Protein AF-F8J477-F1 (afdb_monomer_lite)

Structure (mmCIF, N/CA/C/O backbone):
data_AF-F8J477-F1
#
_entry.id   AF-F8J477-F1
#
loop_
_atom_site.group_PDB
_atom_site.id
_atom_site.type_symbol
_atom_site.label_atom_id
_atom_site.label_alt_id
_atom_site.label_comp_id
_atom_site.label_asym_id
_atom_site.label_entity_id
_atom_site.label_seq_id
_atom_site.pdbx_PDB_ins_code
_atom_site.Cartn_x
_atom_site.Cartn_y
_atom_site.Cartn_z
_atom_site.occupancy
_atom_site.B_iso_or_equiv
_atom_site.auth_seq_id
_atom_site.auth_comp_id
_atom_site.auth_asym_id
_atom_site.auth_atom_id
_atom_site.pdbx_PDB_model_num
ATOM 1 N N . MET A 1 1 ? -4.494 -1.353 2.410 1.00 51.34 1 MET A N 1
ATOM 2 C CA . MET A 1 1 ? -3.765 -2.641 2.357 1.00 51.34 1 MET A CA 1
ATOM 3 C C . MET A 1 1 ? -4.572 -3.759 1.681 1.00 51.34 1 MET A C 1
ATOM 5 O O . MET A 1 1 ? -4.121 -4.256 0.661 1.00 51.34 1 MET A O 1
ATOM 9 N N . PHE A 1 2 ? -5.788 -4.102 2.138 1.00 38.25 2 PHE A N 1
ATOM 10 C CA . PHE A 1 2 ? -6.629 -5.139 1.492 1.00 38.25 2 PHE A CA 1
ATOM 11 C C . PHE A 1 2 ? -7.046 -4.817 0.041 1.00 38.25 2 PHE A C 1
ATOM 13 O O . PHE A 1 2 ? -7.005 -5.686 -0.822 1.00 38.25 2 PHE A O 1
ATOM 20 N N . ILE A 1 3 ? -7.390 -3.560 -0.254 1.00 56.44 3 ILE A N 1
ATOM 21 C CA . ILE A 1 3 ? -7.823 -3.117 -1.597 1.00 56.44 3 ILE A CA 1
ATOM 22 C C . ILE A 1 3 ? -6.742 -3.321 -2.661 1.00 56.44 3 ILE A C 1
ATOM 24 O O . ILE A 1 3 ? -7.031 -3.689 -3.792 1.00 56.44 3 ILE A O 1
ATOM 28 N N . TRP A 1 4 ? -5.488 -3.152 -2.282 1.00 49.41 4 TRP A N 1
ATOM 29 C CA . TRP A 1 4 ? -4.358 -3.289 -3.186 1.00 49.41 4 TRP A CA 1
ATOM 30 C C . TRP A 1 4 ? -3.932 -4.717 -3.437 1.00 49.41 4 TRP A C 1
ATOM 32 O O . TRP A 1 4 ? -3.551 -5.046 -4.551 1.00 49.41 4 TRP A O 1
ATOM 42 N N . PHE A 1 5 ? -4.039 -5.583 -2.431 1.00 58.81 5 PHE A N 1
ATOM 43 C CA . PHE A 1 5 ? -3.913 -7.013 -2.667 1.00 58.81 5 PHE A CA 1
ATOM 44 C C . PHE A 1 5 ? -4.941 -7.454 -3.719 1.00 58.81 5 PHE A C 1
ATOM 46 O O . PHE A 1 5 ? -4.603 -8.161 -4.664 1.00 58.81 5 PHE A O 1
ATOM 53 N N . PHE A 1 6 ? -6.169 -6.932 -3.632 1.00 59.00 6 PHE A N 1
ATOM 54 C CA . PHE A 1 6 ? -7.201 -7.142 -4.645 1.00 59.00 6 PHE A CA 1
ATOM 55 C C . PHE A 1 6 ? -6.888 -6.490 -5.995 1.00 59.00 6 PHE A C 1
ATOM 57 O O . PHE A 1 6 ? -7.149 -7.124 -7.011 1.00 59.00 6 PHE A O 1
ATOM 64 N N . MET A 1 7 ? -6.323 -5.282 -6.042 1.00 64.06 7 MET A N 1
ATOM 65 C CA . MET A 1 7 ? -6.010 -4.584 -7.297 1.00 64.06 7 MET A CA 1
ATOM 66 C C . MET A 1 7 ? -4.810 -5.203 -8.024 1.00 64.06 7 MET A C 1
ATOM 68 O O . MET A 1 7 ? -4.862 -5.405 -9.233 1.00 64.06 7 MET A O 1
ATOM 72 N N . PHE A 1 8 ? -3.785 -5.623 -7.283 1.00 69.44 8 PHE A N 1
ATOM 73 C CA . PHE A 1 8 ? -2.642 -6.380 -7.789 1.00 69.44 8 PHE A CA 1
ATOM 74 C C . PHE A 1 8 ? -3.070 -7.765 -8.297 1.00 69.44 8 PHE A C 1
ATOM 76 O O . PHE A 1 8 ? -2.702 -8.176 -9.399 1.00 69.44 8 PHE A O 1
ATOM 83 N N . ILE A 1 9 ? -3.941 -8.462 -7.555 1.00 67.75 9 ILE A N 1
ATOM 84 C CA . ILE A 1 9 ? -4.579 -9.698 -8.031 1.00 67.75 9 ILE A CA 1
ATOM 85 C C . ILE A 1 9 ? -5.433 -9.429 -9.264 1.00 67.75 9 ILE A C 1
ATOM 87 O O . ILE A 1 9 ? -5.402 -10.225 -10.196 1.00 67.75 9 ILE A O 1
ATOM 91 N N . TRP A 1 10 ? -6.188 -8.333 -9.299 1.00 65.69 10 TRP A N 1
ATOM 92 C CA . TRP A 1 10 ? -7.036 -7.975 -10.430 1.00 65.69 10 TRP A CA 1
ATOM 93 C C . TRP A 1 10 ? -6.198 -7.676 -11.672 1.00 65.69 10 TRP A C 1
ATOM 95 O O . TRP A 1 10 ? -6.518 -8.187 -12.736 1.00 65.69 10 TRP A O 1
ATOM 105 N N . PHE A 1 11 ? -5.070 -6.981 -11.535 1.00 71.12 11 PHE A N 1
ATOM 106 C CA . PHE A 1 11 ? -4.122 -6.724 -12.615 1.00 71.12 11 PHE A CA 1
ATOM 107 C C . PHE A 1 11 ? -3.518 -8.022 -13.174 1.00 71.12 11 PHE A C 1
ATOM 109 O O . PHE A 1 11 ? -3.615 -8.283 -14.375 1.00 71.12 11 PHE A O 1
ATOM 116 N N . PHE A 1 12 ? -3.005 -8.911 -12.312 1.00 72.06 12 PHE A N 1
ATOM 117 C CA . PHE A 1 12 ? -2.532 -10.234 -12.742 1.00 72.06 12 PHE A CA 1
ATOM 118 C C . PHE A 1 12 ? -3.652 -11.092 -13.335 1.00 72.06 12 PHE A C 1
ATOM 120 O O . PHE A 1 12 ? -3.408 -11.875 -14.251 1.00 72.06 12 PHE A O 1
ATOM 127 N N . LYS A 1 13 ? -4.886 -10.946 -12.848 1.00 70.94 13 LYS A N 1
ATOM 128 C CA . LYS A 1 13 ? -6.068 -11.656 -13.343 1.00 70.94 13 LYS A CA 1
ATOM 129 C C . LYS A 1 13 ? -6.531 -11.113 -14.691 1.00 70.94 13 LYS A C 1
ATOM 131 O O . LYS A 1 13 ? -6.914 -11.920 -15.521 1.00 70.94 13 LYS A O 1
ATOM 136 N N . VAL A 1 14 ? -6.434 -9.810 -14.949 1.00 71.69 14 VAL A N 1
ATOM 137 C CA . VAL A 1 14 ? -6.707 -9.180 -16.252 1.00 71.69 14 VAL A CA 1
ATOM 138 C C . VAL A 1 14 ? -5.643 -9.580 -17.273 1.00 71.69 14 VAL A C 1
ATOM 140 O O . VAL A 1 14 ? -5.984 -9.966 -18.388 1.00 71.69 14 VAL A O 1
ATOM 143 N N . LEU A 1 15 ? -4.371 -9.612 -16.871 1.00 69.88 15 LEU A N 1
ATOM 144 C CA . LEU A 1 15 ? -3.279 -10.119 -17.702 1.00 69.88 15 LEU A CA 1
ATOM 145 C C . LEU A 1 15 ? -3.475 -11.609 -18.035 1.00 69.88 15 LEU A C 1
ATOM 147 O O . LEU A 1 15 ? -3.374 -12.012 -19.194 1.00 69.88 15 LEU A O 1
ATOM 151 N N . LYS A 1 16 ? -3.859 -12.425 -17.041 1.00 63.16 16 LYS A N 1
ATOM 152 C CA . LYS A 1 16 ? -4.257 -13.824 -17.261 1.00 63.16 16 LYS A CA 1
ATOM 153 C C . LYS A 1 16 ? -5.509 -13.935 -18.120 1.00 63.16 16 LYS A C 1
ATOM 155 O O . LYS A 1 16 ? -5.569 -14.859 -18.910 1.00 63.16 16 LYS A O 1
ATOM 160 N N . LEU A 1 17 ? -6.486 -13.036 -17.991 1.00 65.19 17 LEU A N 1
ATOM 161 C CA . LEU A 1 17 ? -7.722 -13.023 -18.781 1.00 65.19 17 LEU A CA 1
ATOM 162 C C . LEU A 1 17 ? -7.463 -12.660 -20.240 1.00 65.19 17 LEU A C 1
ATOM 164 O O . LEU A 1 17 ? -8.125 -13.218 -21.102 1.00 65.19 17 LEU A O 1
ATOM 168 N N . LEU A 1 18 ? -6.484 -11.808 -20.541 1.00 62.50 18 LEU A N 1
ATOM 169 C CA . LEU A 1 18 ? -6.060 -11.543 -21.918 1.00 62.50 18 LEU A CA 1
ATOM 170 C C . LEU A 1 18 ? -5.376 -12.768 -22.544 1.00 62.50 18 LEU A C 1
ATOM 172 O O . LEU A 1 18 ? -5.699 -13.134 -23.671 1.00 62.50 18 LEU A O 1
ATOM 176 N N . VAL A 1 19 ? -4.522 -13.471 -21.789 1.00 62.81 19 VAL A N 1
ATOM 177 C CA . VAL A 1 19 ? -3.902 -14.743 -22.219 1.00 62.81 19 VAL A CA 1
ATOM 178 C C . VAL A 1 19 ? -4.933 -15.882 -22.314 1.00 62.81 19 VAL A C 1
ATOM 180 O O . VAL A 1 19 ? -4.901 -16.699 -23.230 1.00 62.81 19 VAL A O 1
ATOM 183 N N . PHE A 1 20 ? -5.892 -15.920 -21.393 1.00 57.94 20 PHE A N 1
ATOM 184 C CA . PHE A 1 20 ? -6.970 -16.906 -21.323 1.00 57.94 20 PHE A CA 1
ATOM 185 C C . PHE A 1 20 ? -8.053 -16.659 -22.378 1.00 57.94 20 PHE A C 1
ATOM 187 O O . PHE A 1 20 ? -8.625 -17.618 -22.883 1.00 57.94 20 PHE A O 1
ATOM 194 N N . SER A 1 21 ? -8.293 -15.402 -22.765 1.00 57.53 21 SER A N 1
ATOM 195 C CA . SER A 1 21 ? -9.226 -15.019 -23.831 1.00 57.53 21 SER A CA 1
ATOM 196 C C . SER A 1 21 ? -8.822 -15.678 -25.149 1.00 57.53 21 SER A C 1
ATOM 198 O O . SER A 1 21 ? -9.649 -16.335 -25.770 1.00 57.53 21 SER A O 1
ATOM 200 N N . VAL A 1 22 ? -7.529 -15.664 -25.502 1.00 60.72 22 VAL A N 1
ATOM 201 C CA . VAL A 1 22 ? -7.002 -16.364 -26.692 1.00 60.72 22 VAL A CA 1
ATOM 202 C C . VAL A 1 22 ? -7.204 -17.889 -26.606 1.00 60.72 22 VAL A C 1
ATOM 204 O O . VAL A 1 22 ? -7.540 -18.521 -27.605 1.00 60.72 22 VAL A O 1
ATOM 207 N N . GLY A 1 23 ? -7.081 -18.485 -25.415 1.00 56.78 23 GLY A N 1
ATOM 208 C CA . GLY A 1 23 ? -7.345 -19.915 -25.188 1.00 56.78 23 GLY A CA 1
ATOM 209 C C . GLY A 1 23 ? -8.833 -20.303 -25.192 1.00 56.78 23 GLY A C 1
ATOM 210 O O . GLY A 1 23 ? -9.177 -21.443 -25.508 1.00 56.78 23 GLY A O 1
ATOM 211 N N . PHE A 1 24 ? -9.728 -19.363 -24.883 1.00 57.66 24 PHE A N 1
ATOM 212 C CA . PHE A 1 24 ? -11.173 -19.590 -24.805 1.00 57.66 24 PHE A CA 1
ATOM 213 C C . PHE A 1 24 ? -11.811 -19.777 -26.190 1.00 57.66 24 PHE A C 1
ATOM 215 O O . PHE A 1 24 ? -12.714 -20.599 -26.342 1.00 57.66 24 PHE A O 1
ATOM 222 N N . TYR A 1 25 ? -11.299 -19.092 -27.220 1.00 58.16 25 TYR A N 1
ATOM 223 C CA . TYR A 1 25 ? -11.823 -19.203 -28.588 1.00 58.16 25 TYR A CA 1
ATOM 224 C C . TYR A 1 25 ? -11.564 -20.574 -29.246 1.00 58.16 25 TYR A C 1
ATOM 226 O O . TYR A 1 25 ? -12.299 -20.947 -30.156 1.00 58.16 25 TYR A O 1
ATOM 234 N N . LEU A 1 26 ? -10.586 -21.361 -28.773 1.00 58.47 26 LEU A N 1
ATOM 235 C CA . LEU A 1 26 ? -10.245 -22.684 -29.334 1.00 58.47 26 LEU A CA 1
ATOM 236 C C . LEU A 1 26 ? -10.879 -23.880 -28.589 1.00 58.47 26 LEU A C 1
ATOM 238 O O . LEU A 1 26 ? -10.940 -24.976 -29.138 1.00 58.47 26 LEU A O 1
ATOM 242 N N . LEU A 1 27 ? -11.385 -23.691 -27.363 1.00 59.19 27 LEU A N 1
ATOM 243 C CA . LEU A 1 27 ? -11.906 -24.755 -26.475 1.00 59.19 27 LEU A CA 1
ATOM 244 C C . LEU A 1 27 ? -13.228 -24.354 -25.780 1.00 59.19 27 LEU A C 1
ATOM 246 O O . LEU A 1 27 ? -13.526 -24.794 -24.666 1.00 59.19 27 LEU A O 1
ATOM 250 N N . GLY A 1 28 ? -14.038 -23.507 -26.424 1.00 65.75 28 GLY A N 1
ATOM 251 C CA . GLY A 1 28 ? -15.182 -22.822 -25.800 1.00 65.75 28 GLY A CA 1
ATOM 252 C C . GLY A 1 28 ? -16.245 -23.729 -25.157 1.00 65.75 28 GLY A C 1
ATOM 253 O O . GLY A 1 28 ? -16.863 -23.348 -24.165 1.00 65.75 28 GLY A O 1
ATOM 254 N N . GLY A 1 29 ? -16.429 -24.961 -25.647 1.00 70.00 29 GLY A N 1
ATOM 255 C CA . GLY A 1 29 ? -17.451 -25.882 -25.127 1.00 70.00 29 GLY A CA 1
ATOM 256 C C . GLY A 1 29 ? -17.111 -26.547 -23.785 1.00 70.00 29 GLY A C 1
ATOM 257 O O . GLY A 1 29 ? -18.014 -26.838 -23.000 1.00 70.00 29 GLY A O 1
ATOM 258 N N . PHE A 1 30 ? -15.827 -26.789 -23.501 1.00 77.25 30 PHE A N 1
ATOM 259 C CA . PHE A 1 30 ? -15.397 -27.428 -22.249 1.00 77.25 30 PHE A CA 1
ATOM 260 C C . PHE A 1 30 ? -15.485 -26.445 -21.081 1.00 77.25 30 PHE A C 1
ATOM 262 O O . PHE A 1 30 ? -16.104 -26.735 -20.057 1.00 77.25 30 PHE A O 1
ATOM 269 N N . TRP A 1 31 ? -14.945 -25.242 -21.275 1.00 78.12 31 TRP A N 1
ATOM 270 C CA . TRP A 1 31 ? -14.937 -24.206 -20.248 1.00 78.12 31 TRP A CA 1
ATOM 271 C C . TRP A 1 31 ? -16.345 -23.723 -19.896 1.00 78.12 31 TRP A C 1
ATOM 273 O O . TRP A 1 31 ? -16.640 -23.551 -18.716 1.00 78.12 31 TRP A O 1
ATOM 283 N N . PHE A 1 32 ? -17.247 -23.596 -20.876 1.00 79.25 32 PHE A N 1
ATOM 284 C CA . PHE A 1 32 ? -18.640 -23.218 -20.617 1.00 79.25 32 PHE A CA 1
ATOM 285 C C . PHE A 1 32 ? -19.353 -24.202 -19.673 1.00 79.25 32 PHE A C 1
ATOM 287 O O . PHE A 1 32 ? -20.023 -23.783 -18.729 1.00 79.25 32 PHE A O 1
ATOM 294 N N . LYS A 1 33 ? -19.151 -25.514 -19.866 1.00 81.62 33 LYS A N 1
ATOM 295 C CA . LYS A 1 33 ? -19.727 -26.551 -18.992 1.00 81.62 33 LYS A CA 1
ATOM 296 C C . LYS A 1 33 ? -19.167 -26.477 -17.573 1.00 81.62 33 LYS A C 1
ATOM 298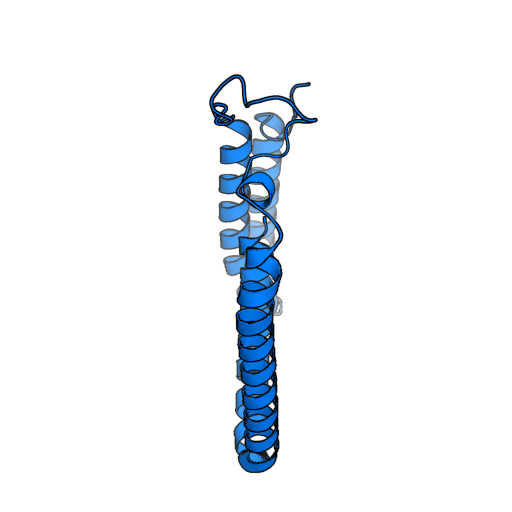 O O . LYS A 1 33 ? -19.927 -26.587 -16.616 1.00 81.62 33 LYS A O 1
ATOM 303 N N . VAL A 1 34 ? -17.861 -26.248 -17.435 1.00 86.12 34 VAL A N 1
ATOM 304 C CA . VAL A 1 34 ? -17.207 -26.110 -16.124 1.00 86.12 34 VAL A CA 1
ATOM 305 C C . VAL A 1 34 ? -17.749 -24.894 -15.367 1.00 86.12 34 VAL A C 1
ATOM 307 O O . VAL A 1 34 ? -18.122 -25.024 -14.202 1.00 86.12 34 VAL A O 1
ATOM 310 N N . PHE A 1 35 ? -17.872 -23.734 -16.021 1.00 85.06 35 PHE A N 1
ATOM 311 C CA . PHE A 1 35 ? -18.437 -22.537 -15.390 1.00 85.06 35 PHE A CA 1
ATOM 312 C C . PHE A 1 35 ? -19.895 -22.731 -14.958 1.00 85.06 35 PHE A C 1
ATOM 314 O O . PHE A 1 35 ? -20.262 -22.313 -13.860 1.00 85.06 35 PHE A O 1
ATOM 321 N N . PHE A 1 36 ? -20.710 -23.402 -15.776 1.00 88.50 36 PHE A N 1
ATOM 322 C CA . PHE A 1 36 ? -22.106 -23.676 -15.439 1.00 88.50 36 PHE A CA 1
ATOM 323 C C . PHE A 1 36 ? -22.237 -24.585 -14.206 1.00 88.50 36 PHE A C 1
ATOM 325 O O . PHE A 1 36 ? -22.992 -24.271 -13.287 1.00 88.50 36 PHE A O 1
ATOM 332 N N . VAL A 1 37 ? -21.452 -25.669 -14.136 1.00 92.69 37 VAL A N 1
ATOM 333 C CA . VAL A 1 37 ? -21.459 -26.599 -12.990 1.00 92.69 37 VAL A CA 1
ATOM 334 C C . VAL A 1 37 ? -21.027 -25.901 -11.697 1.00 92.69 37 VAL A C 1
ATOM 336 O O . VAL A 1 37 ? -21.684 -26.054 -10.667 1.00 92.69 37 VAL A O 1
ATOM 339 N N . LEU A 1 38 ? -19.965 -25.092 -11.747 1.00 91.94 38 LEU A N 1
ATOM 340 C CA . LEU A 1 38 ? -19.501 -24.329 -10.585 1.00 91.94 38 LEU A CA 1
ATOM 341 C C . LEU A 1 38 ? -20.542 -23.299 -10.124 1.00 91.94 38 LEU A C 1
ATOM 343 O O . LEU A 1 38 ? -20.772 -23.165 -8.924 1.00 91.94 38 LEU A O 1
ATOM 347 N N . GLY A 1 39 ? -21.211 -22.621 -11.062 1.00 92.75 39 GLY A N 1
ATOM 348 C CA . GLY A 1 39 ? -22.271 -21.660 -10.754 1.00 92.75 39 GLY A CA 1
ATOM 349 C C . GLY A 1 39 ? -23.450 -22.297 -10.016 1.00 92.75 39 GLY A C 1
ATOM 350 O O . GLY A 1 39 ? -23.891 -21.771 -8.994 1.00 92.75 39 GLY A O 1
ATOM 351 N N . VAL A 1 40 ? -23.911 -23.464 -10.479 1.00 94.94 40 VAL A N 1
ATOM 352 C CA . VAL A 1 40 ? -24.978 -24.225 -9.805 1.00 94.94 40 VAL A CA 1
ATOM 353 C C . VAL A 1 40 ? -24.547 -24.632 -8.394 1.00 94.94 40 VAL A C 1
ATOM 355 O O . VAL A 1 40 ? -25.315 -24.468 -7.446 1.00 94.94 40 VAL A O 1
ATOM 358 N N . PHE A 1 41 ? -23.307 -25.099 -8.228 1.00 94.81 41 PHE A N 1
ATOM 359 C CA . PHE A 1 41 ? -22.784 -25.495 -6.921 1.00 94.81 41 PHE A CA 1
ATOM 360 C C . PHE A 1 41 ? -22.729 -24.322 -5.929 1.00 94.81 41 PHE A C 1
ATOM 362 O O . PHE A 1 41 ? -23.171 -24.456 -4.787 1.00 94.81 41 PHE A O 1
ATOM 369 N N . SER A 1 42 ? -22.263 -23.146 -6.363 1.00 91.75 42 SER A N 1
ATOM 370 C CA . SER A 1 42 ? -22.258 -21.941 -5.523 1.00 91.75 42 SER A CA 1
ATOM 371 C C . SER A 1 42 ? -23.668 -21.499 -5.124 1.00 91.75 42 SER A C 1
ATOM 373 O O . SER A 1 42 ? -23.881 -21.100 -3.979 1.00 91.75 42 SER A O 1
ATOM 375 N N . PHE A 1 43 ? -24.642 -21.606 -6.032 1.00 94.75 43 PHE A N 1
ATOM 376 C CA . PHE A 1 43 ? -26.028 -21.231 -5.751 1.00 94.75 43 PHE A CA 1
ATOM 377 C C . PHE A 1 43 ? -26.688 -22.176 -4.739 1.00 94.75 43 PHE A C 1
ATOM 379 O O . PHE A 1 43 ? -27.374 -21.724 -3.821 1.00 94.75 43 PHE A O 1
ATOM 386 N N . LEU A 1 44 ? -26.422 -23.483 -4.855 1.00 95.06 44 LEU A N 1
ATOM 387 C CA . LEU A 1 44 ? -26.862 -24.483 -3.880 1.00 95.06 44 LEU A CA 1
ATOM 388 C C . LEU A 1 44 ? -26.272 -24.207 -2.496 1.00 95.06 44 LEU A C 1
ATOM 390 O O . LEU A 1 44 ? -27.011 -24.185 -1.513 1.00 95.06 44 LEU A O 1
ATOM 394 N N . PHE A 1 45 ? -24.964 -23.947 -2.418 1.00 93.44 45 PHE A N 1
ATOM 395 C CA . PHE A 1 45 ? -24.301 -23.657 -1.148 1.00 93.44 45 PHE A CA 1
ATOM 396 C C . PHE A 1 45 ? -24.893 -22.411 -0.478 1.00 93.44 45 PHE A C 1
ATOM 398 O O . PHE A 1 45 ? -25.232 -22.445 0.703 1.00 93.44 45 PHE A O 1
ATOM 405 N N . PHE A 1 46 ? -25.114 -21.341 -1.249 1.00 93.56 46 PHE A N 1
ATOM 406 C CA . PHE A 1 46 ? -25.744 -20.119 -0.752 1.00 93.56 46 PHE A CA 1
ATOM 407 C C . PHE A 1 46 ? -27.176 -20.360 -0.243 1.00 93.56 46 PHE A C 1
ATOM 409 O O . PHE A 1 46 ? -27.533 -19.893 0.840 1.00 93.56 46 PHE A O 1
ATOM 416 N N . GLY A 1 47 ? -27.981 -21.132 -0.981 1.00 93.00 47 GLY A N 1
ATOM 417 C CA . GLY A 1 47 ? -29.345 -21.489 -0.581 1.00 93.00 47 GLY A CA 1
ATOM 418 C C . GLY A 1 47 ? -29.392 -22.296 0.720 1.00 93.00 47 GLY A C 1
ATOM 419 O O . GLY A 1 47 ? -30.182 -21.984 1.613 1.00 93.00 47 GLY A O 1
ATOM 420 N N . VAL A 1 48 ? -28.500 -23.281 0.866 1.00 93.56 48 VAL A N 1
ATOM 421 C CA . VAL A 1 48 ? -28.371 -24.083 2.093 1.00 93.56 48 VAL A CA 1
ATOM 422 C C . VAL A 1 48 ? -27.940 -23.209 3.271 1.00 93.56 48 VAL A C 1
ATOM 424 O O . VAL A 1 48 ? -28.559 -23.278 4.331 1.00 93.56 48 VAL A O 1
ATOM 427 N N . SER A 1 49 ? -26.936 -22.341 3.101 1.00 88.12 49 SER A N 1
ATOM 428 C CA . SER A 1 49 ? -26.497 -21.424 4.163 1.00 88.12 49 SER A CA 1
ATOM 429 C C . SER A 1 49 ? -27.612 -20.475 4.615 1.00 88.12 49 SER A C 1
ATOM 431 O O . SER A 1 49 ? -27.778 -20.245 5.814 1.00 88.12 49 SER A O 1
ATOM 433 N N . TRP A 1 50 ? -28.408 -19.950 3.679 1.00 88.81 50 TRP A N 1
ATOM 434 C CA . TRP A 1 50 ? -29.544 -19.085 4.002 1.00 88.81 50 TRP A CA 1
ATOM 435 C C . TRP A 1 50 ? -30.628 -19.830 4.792 1.00 88.81 50 TRP A C 1
ATOM 437 O O . TRP A 1 50 ? -31.142 -19.311 5.785 1.00 88.81 50 TRP A O 1
ATOM 447 N N . PHE A 1 51 ? -30.925 -21.073 4.404 1.00 88.12 51 PHE A N 1
ATOM 448 C CA . PHE A 1 51 ? -31.886 -21.919 5.106 1.00 88.12 51 PHE A CA 1
ATOM 449 C C . PHE A 1 51 ? -31.412 -22.267 6.522 1.00 88.12 51 PHE A C 1
ATOM 451 O O . PHE A 1 51 ? -32.155 -22.065 7.481 1.00 88.12 51 PHE A O 1
ATOM 458 N N . LEU A 1 52 ? -30.156 -22.698 6.681 1.00 86.75 52 LEU A N 1
ATOM 459 C CA . LEU A 1 52 ? -29.566 -23.017 7.987 1.00 86.75 52 LEU A CA 1
ATOM 460 C C . LEU A 1 52 ? -29.586 -21.816 8.940 1.00 86.75 52 LEU A C 1
ATOM 462 O O . LEU A 1 52 ? -29.902 -21.979 10.118 1.00 86.75 52 LEU A O 1
ATOM 466 N N . LYS A 1 53 ? -29.341 -20.599 8.434 1.00 82.25 53 LYS A N 1
ATOM 467 C CA . LYS A 1 53 ? -29.428 -19.372 9.240 1.00 82.25 53 LYS A CA 1
ATOM 468 C C . LYS A 1 53 ? -30.819 -19.187 9.853 1.00 82.25 53 LYS A C 1
ATOM 470 O O . LYS A 1 53 ? -30.916 -18.791 11.011 1.00 82.25 53 LYS A O 1
ATOM 475 N N . LYS A 1 54 ? -31.888 -19.505 9.112 1.00 78.81 54 LYS A N 1
ATOM 476 C CA . LYS A 1 54 ? -33.266 -19.400 9.612 1.00 78.81 54 LYS A CA 1
ATOM 477 C C . LYS A 1 54 ? -33.542 -20.369 10.765 1.00 78.81 54 LYS A C 1
ATOM 479 O O . LYS A 1 54 ? -34.233 -19.980 11.695 1.00 78.81 54 LYS A O 1
ATOM 484 N N . PHE A 1 55 ? -32.997 -21.586 10.733 1.00 77.50 55 PHE A N 1
ATOM 485 C CA . PHE A 1 55 ? -33.169 -22.554 11.828 1.00 77.50 55 PHE A CA 1
ATOM 486 C C . PHE A 1 55 ? -32.323 -22.208 13.052 1.00 77.50 55 PHE A C 1
ATOM 488 O O . PHE A 1 55 ? -32.816 -22.270 14.173 1.00 77.50 55 PHE A O 1
ATOM 495 N N . ILE A 1 56 ? -31.070 -21.799 12.847 1.00 73.75 56 ILE A N 1
ATOM 496 C CA . ILE A 1 56 ? -30.147 -21.477 13.944 1.00 73.75 56 ILE A CA 1
ATOM 497 C C . ILE A 1 56 ? -30.578 -20.191 14.668 1.00 73.75 56 ILE A C 1
ATOM 499 O O . ILE A 1 56 ? -30.509 -20.120 15.892 1.00 73.75 56 ILE A O 1
ATOM 503 N N . SER A 1 57 ? -31.097 -19.198 13.937 1.00 64.88 57 SER A N 1
ATOM 504 C CA . SER A 1 57 ? -31.544 -17.920 14.511 1.00 64.88 57 SER A CA 1
ATOM 505 C C . SER A 1 57 ? -32.747 -18.036 15.455 1.00 64.88 57 SER A C 1
ATOM 507 O O . SER A 1 57 ? -33.029 -17.080 16.166 1.00 64.88 57 SER A O 1
ATOM 509 N N . VAL A 1 58 ? -33.473 -19.161 15.468 1.00 65.88 58 VAL A N 1
ATOM 510 C CA . VAL A 1 58 ? -34.624 -19.366 16.369 1.00 65.88 58 VAL A CA 1
ATOM 511 C C . VAL A 1 58 ? -34.174 -19.721 17.795 1.00 65.88 58 VAL A C 1
ATOM 513 O O . VAL A 1 58 ? -34.936 -19.517 18.734 1.00 65.88 58 VAL A O 1
ATOM 516 N N . GLY A 1 59 ? -32.944 -20.224 17.977 1.00 62.78 59 GLY A N 1
ATOM 517 C CA . GLY A 1 59 ? -32.434 -20.674 19.282 1.00 62.78 59 GLY A CA 1
ATOM 518 C C . GLY A 1 59 ? -31.542 -19.675 20.024 1.00 62.78 59 GLY A C 1
ATOM 519 O O . GLY A 1 59 ? -31.401 -19.776 21.238 1.00 62.78 59 GLY A O 1
ATOM 520 N N . PHE A 1 60 ? -30.954 -18.710 19.319 1.00 61.78 60 PHE A N 1
ATOM 521 C CA . PHE A 1 60 ? -30.051 -17.720 19.898 1.00 61.78 60 PHE A CA 1
ATOM 522 C C . PHE A 1 60 ? -30.679 -16.331 19.770 1.00 61.78 60 PHE A C 1
ATOM 524 O O . PHE A 1 60 ? -30.902 -15.850 18.659 1.00 61.78 60 PHE A O 1
ATOM 531 N N . GLY A 1 61 ? -30.999 -15.710 20.907 1.00 65.44 61 GLY A N 1
ATOM 532 C CA . GLY A 1 61 ? -31.531 -14.350 20.971 1.00 65.44 61 GLY A CA 1
ATOM 533 C C . GLY A 1 61 ? -30.522 -13.287 20.521 1.00 65.44 61 GLY A C 1
ATOM 534 O O . GLY A 1 61 ? -29.470 -13.590 19.956 1.00 65.44 61 GLY A O 1
ATOM 535 N N . SER A 1 62 ? -30.846 -12.022 20.799 1.00 65.19 62 SER A N 1
ATOM 536 C CA . SER A 1 62 ? -30.068 -10.807 20.481 1.00 65.19 62 SER A CA 1
ATOM 537 C C . SER A 1 62 ? -28.573 -10.852 20.837 1.00 65.19 62 SER A C 1
ATOM 539 O O . SER A 1 62 ? -27.808 -10.033 20.327 1.00 65.19 62 SER A O 1
ATOM 541 N N . ASP A 1 63 ? -28.151 -11.822 21.643 1.00 63.50 63 ASP A N 1
ATOM 542 C CA . ASP A 1 63 ? -26.785 -12.055 22.115 1.00 63.50 63 ASP A CA 1
ATOM 543 C C . ASP A 1 63 ? -25.801 -12.442 20.998 1.00 63.50 63 ASP A C 1
ATOM 545 O O . ASP A 1 63 ? -24.607 -12.197 21.120 1.00 63.50 63 ASP A O 1
ATOM 549 N N . LEU A 1 64 ? -26.273 -12.993 19.868 1.00 65.94 64 LEU A N 1
ATOM 550 C CA . LEU A 1 64 ? -25.415 -13.182 18.682 1.00 65.94 64 LEU A CA 1
ATOM 551 C C . LEU A 1 64 ? -25.093 -11.866 17.959 1.00 65.94 64 LEU A C 1
ATOM 553 O O . LEU A 1 64 ? -24.160 -11.814 17.159 1.00 65.94 64 LEU A O 1
ATOM 557 N N . SER A 1 65 ? -25.910 -10.834 18.171 1.00 72.62 65 SER A N 1
ATOM 558 C CA . SER A 1 65 ? -25.801 -9.540 17.490 1.00 72.62 65 SER A CA 1
ATOM 559 C C . SER A 1 65 ? -25.264 -8.420 18.379 1.00 72.62 65 SER A C 1
ATOM 561 O O . SER A 1 65 ? -25.054 -7.312 17.881 1.00 72.62 65 SER A O 1
ATOM 563 N N . SER A 1 66 ? -25.043 -8.683 19.670 1.00 72.88 66 SER A N 1
ATOM 564 C CA . SER A 1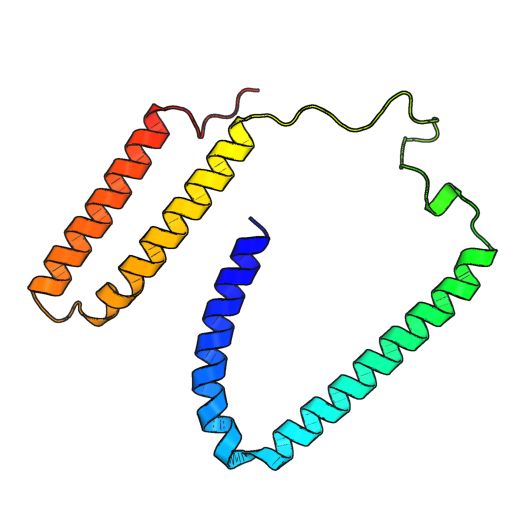 66 ? -24.461 -7.715 20.595 1.00 72.88 66 SER A CA 1
ATOM 565 C C . SER A 1 66 ? -22.927 -7.673 20.469 1.00 72.88 66 SER A C 1
ATOM 567 O O . SER A 1 66 ? -22.297 -8.666 20.094 1.00 72.88 66 SER A O 1
ATOM 569 N N . PRO A 1 67 ? -22.293 -6.516 20.737 1.00 72.25 67 PRO A N 1
ATOM 570 C CA . PRO A 1 67 ? -20.838 -6.412 20.774 1.00 72.25 67 PRO A CA 1
ATOM 571 C C . PRO A 1 67 ? -20.240 -7.358 21.823 1.00 72.25 67 PRO A C 1
ATOM 573 O O . PRO A 1 67 ? -20.745 -7.452 22.940 1.00 72.25 67 PRO A O 1
ATOM 576 N N . TYR A 1 68 ? -19.144 -8.039 21.477 1.00 71.00 68 TYR A N 1
ATOM 577 C CA . TYR A 1 68 ? -18.424 -8.902 22.413 1.00 71.00 68 TYR A CA 1
ATOM 578 C C . TYR A 1 68 ? -17.648 -8.046 23.423 1.00 71.00 68 TYR A C 1
ATOM 580 O O . TYR A 1 68 ? -16.549 -7.578 23.140 1.00 71.00 68 TYR A O 1
ATOM 588 N N . GLU A 1 69 ? -18.234 -7.836 24.597 1.00 74.06 69 GLU A N 1
ATOM 589 C CA . GLU A 1 69 ? -17.703 -6.984 25.670 1.00 74.06 69 GLU A CA 1
ATOM 590 C C . GLU A 1 69 ? -17.592 -7.793 26.972 1.00 74.06 69 GLU A C 1
ATOM 592 O O . GLU A 1 69 ? -18.191 -7.448 27.974 1.00 74.06 69 GLU A O 1
ATOM 597 N N . CYS A 1 70 ? -16.894 -8.936 26.978 1.00 75.88 70 CYS A N 1
ATOM 598 C CA . CYS A 1 70 ? -16.578 -9.711 28.200 1.00 75.88 70 CYS A CA 1
ATOM 599 C C . CYS A 1 70 ? -17.751 -9.991 29.189 1.00 75.88 70 CYS A C 1
ATOM 601 O O . CYS A 1 70 ? -17.495 -10.321 30.346 1.00 75.88 70 CYS A O 1
ATOM 603 N N . GLY A 1 71 ? -19.016 -9.890 28.755 1.00 72.69 71 GLY A N 1
ATOM 604 C CA . GLY A 1 71 ? -20.219 -10.023 29.590 1.00 72.69 71 GLY A CA 1
ATOM 605 C C . GLY A 1 71 ? -20.804 -8.723 30.175 1.00 72.69 71 GLY A C 1
ATOM 606 O O . GLY A 1 71 ? -21.774 -8.806 30.923 1.00 72.69 71 GLY A O 1
ATOM 607 N N . PHE A 1 72 ? -20.263 -7.546 29.847 1.00 69.56 72 PHE A N 1
ATOM 608 C CA . PHE A 1 72 ? -20.774 -6.235 30.268 1.00 69.56 72 PHE A CA 1
ATOM 609 C C . PHE A 1 72 ? -21.502 -5.508 29.130 1.00 69.56 72 PHE A C 1
ATOM 611 O O . PHE A 1 72 ? -21.205 -5.701 27.951 1.00 69.56 72 PHE A O 1
ATOM 618 N N . GLU A 1 73 ? -22.466 -4.653 29.481 1.00 72.00 73 GLU A N 1
ATOM 619 C CA . GLU A 1 73 ? -23.095 -3.748 28.516 1.00 72.00 73 GLU A CA 1
ATOM 620 C C . GLU A 1 73 ? -22.095 -2.662 28.079 1.00 72.00 73 GLU A C 1
ATOM 622 O O . GLU A 1 73 ? -21.335 -2.159 28.912 1.00 72.00 73 GLU A O 1
ATOM 627 N N . PRO A 1 74 ? -22.072 -2.278 26.789 1.00 72.69 74 PRO A N 1
ATOM 628 C CA . PRO A 1 74 ? -21.098 -1.321 26.277 1.00 72.69 74 PRO A CA 1
ATOM 629 C C . PRO A 1 74 ? -21.245 0.037 26.979 1.00 72.69 74 PRO A C 1
ATOM 631 O O . PRO A 1 74 ? -22.263 0.715 26.847 1.00 72.69 74 PRO A O 1
ATOM 634 N N . PHE A 1 75 ? -20.199 0.458 27.696 1.00 68.38 75 PHE A N 1
ATOM 635 C CA . PHE A 1 75 ? -20.193 1.697 28.485 1.00 68.38 75 PHE A CA 1
ATOM 636 C C . PHE A 1 75 ? -20.243 2.975 27.630 1.00 68.38 75 PHE A C 1
ATOM 638 O O . PHE A 1 75 ? -20.619 4.037 28.126 1.00 68.38 75 PHE A O 1
ATOM 645 N N . SER A 1 76 ? -19.838 2.910 26.356 1.00 73.50 76 SER A N 1
ATOM 646 C CA . SER A 1 76 ? -19.877 4.046 25.427 1.00 73.50 76 SER A CA 1
ATOM 647 C C . SER A 1 76 ? -19.760 3.603 23.960 1.00 73.50 76 SER A C 1
ATOM 649 O O . SER A 1 76 ? -19.593 2.425 23.652 1.00 73.50 76 SER A O 1
ATOM 651 N N . SER A 1 77 ? -19.869 4.555 23.028 1.00 77.44 77 SER A N 1
ATOM 652 C CA . SER A 1 77 ? -19.662 4.305 21.597 1.00 77.44 77 SER A CA 1
ATOM 653 C C . SER A 1 77 ? -18.233 3.818 21.331 1.00 77.44 77 SER A C 1
ATOM 655 O O . SER A 1 77 ? -17.278 4.534 21.608 1.00 77.44 77 SER A O 1
ATOM 657 N N . SER A 1 78 ? -18.091 2.674 20.661 1.00 72.25 78 SER A N 1
ATOM 658 C CA . SER A 1 78 ? -16.810 2.090 20.219 1.00 72.25 78 SER A CA 1
ATOM 659 C C . SER A 1 78 ? -16.048 2.914 19.165 1.00 72.25 78 SER A C 1
ATOM 661 O O . SER A 1 78 ? -14.992 2.509 18.679 1.00 72.25 78 SER A O 1
ATOM 663 N N . ARG A 1 79 ? -16.581 4.076 18.771 1.00 79.31 79 ARG A N 1
ATOM 664 C CA . ARG A 1 79 ? -15.959 4.976 17.795 1.00 79.31 79 ARG A CA 1
ATOM 665 C C . ARG A 1 79 ? -14.939 5.877 18.481 1.00 79.31 79 ARG A C 1
ATOM 667 O O . ARG A 1 79 ? -15.303 6.867 19.108 1.00 79.31 79 ARG A O 1
ATOM 674 N N . VAL A 1 80 ? -13.669 5.546 18.297 1.00 78.75 80 VAL A N 1
ATOM 675 C CA . VAL A 1 80 ? -12.525 6.369 18.702 1.00 78.75 80 VAL A CA 1
ATOM 676 C C . VAL A 1 80 ? -12.089 7.229 17.507 1.00 78.75 80 VAL A C 1
ATOM 678 O O . VAL A 1 80 ? -12.126 6.739 16.372 1.00 78.75 80 VAL A O 1
ATOM 681 N N . PRO A 1 81 ? -11.699 8.503 17.706 1.00 77.94 81 PRO A N 1
ATOM 682 C CA . PRO A 1 81 ? -11.125 9.307 16.634 1.00 77.94 81 PRO A CA 1
ATOM 683 C C . PRO A 1 81 ? -9.892 8.615 16.042 1.00 77.94 81 PRO A C 1
ATOM 685 O O . PRO A 1 81 ? -8.992 8.169 16.752 1.00 77.94 81 PRO A O 1
ATOM 688 N N . PHE A 1 82 ? -9.874 8.521 14.717 1.00 76.56 82 PHE A N 1
ATOM 689 C CA . PHE A 1 82 ? -8.801 7.889 13.963 1.00 76.56 82 PHE A CA 1
ATOM 690 C C . PHE A 1 82 ? -7.565 8.791 13.913 1.00 76.56 82 PHE A C 1
ATOM 692 O O . PHE A 1 82 ? -7.685 10.003 13.722 1.00 76.56 82 PHE A O 1
ATOM 699 N N . SER A 1 83 ? -6.371 8.215 14.058 1.00 83.50 83 SER A N 1
ATOM 700 C CA . SER A 1 83 ? -5.134 8.994 14.000 1.00 83.50 83 SER A CA 1
ATOM 701 C C . SER A 1 83 ? -4.742 9.314 12.550 1.00 83.50 83 SER A C 1
ATOM 703 O O . SER A 1 83 ? -4.812 8.469 11.656 1.00 83.50 83 SER A O 1
ATOM 705 N N . LEU A 1 84 ? -4.284 10.548 12.307 1.00 84.25 84 LEU A N 1
ATOM 706 C CA . LEU A 1 84 ? -3.874 11.012 10.972 1.00 84.25 84 LEU A CA 1
ATOM 707 C C . LEU A 1 84 ? -2.686 10.219 10.397 1.00 84.25 84 LEU A C 1
ATOM 709 O O . LEU A 1 84 ? -2.530 10.147 9.183 1.00 84.25 84 LEU A O 1
ATOM 713 N N . 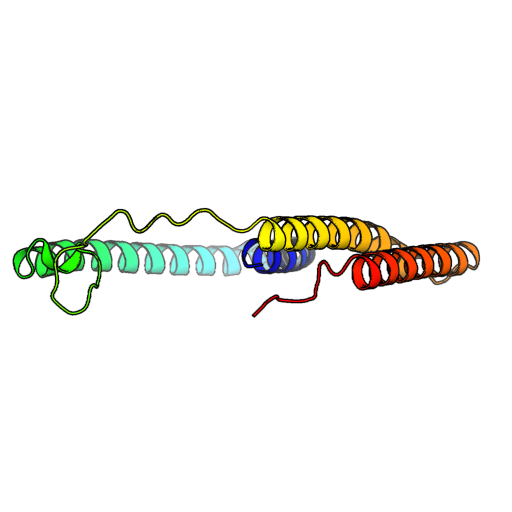LYS A 1 85 ? -1.878 9.567 11.242 1.00 81.88 85 LYS A N 1
ATOM 714 C CA . LYS A 1 85 ? -0.721 8.760 10.815 1.00 81.88 85 LYS A CA 1
ATOM 715 C C . LYS A 1 85 ? -1.116 7.627 9.865 1.00 81.88 85 LYS A C 1
ATOM 717 O O . LYS A 1 85 ? -0.491 7.434 8.827 1.00 81.88 85 LYS A O 1
ATOM 722 N N . PHE A 1 86 ? -2.205 6.923 10.167 1.00 82.12 86 PHE A N 1
ATOM 723 C CA . PHE A 1 86 ? -2.699 5.855 9.296 1.00 82.12 86 PHE A CA 1
ATOM 724 C C . PHE A 1 86 ? -3.237 6.385 7.958 1.00 82.12 86 PHE A C 1
ATOM 726 O O . PHE A 1 86 ? -3.188 5.675 6.953 1.00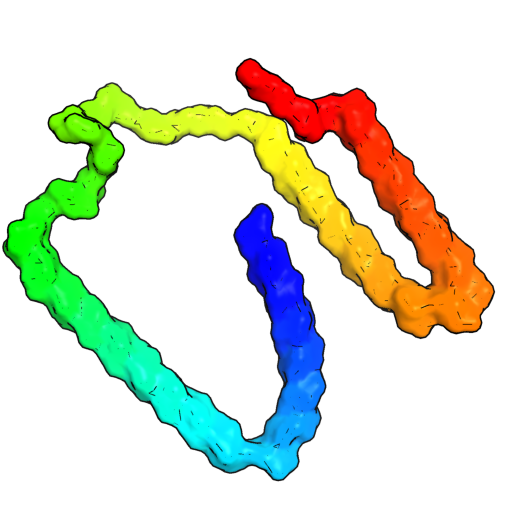 82.12 86 PHE A O 1
ATOM 733 N N . PHE A 1 87 ? -3.737 7.624 7.929 1.00 85.62 87 PHE A N 1
ATOM 734 C CA . PHE A 1 87 ? -4.163 8.275 6.692 1.00 85.62 87 PHE A CA 1
ATOM 735 C C . PHE A 1 87 ? -2.964 8.590 5.787 1.00 85.62 87 PHE A C 1
ATOM 737 O O . PHE A 1 87 ? -3.005 8.257 4.603 1.00 85.62 87 PHE A O 1
ATOM 744 N N . TYR A 1 88 ? -1.874 9.135 6.339 1.00 84.69 88 TYR A N 1
ATOM 745 C CA . TYR A 1 88 ? -0.639 9.376 5.582 1.00 84.69 88 TYR A CA 1
ATOM 746 C C . TYR A 1 88 ? -0.054 8.087 4.999 1.00 84.69 88 TYR A C 1
ATOM 748 O O . TYR A 1 88 ? 0.293 8.054 3.821 1.00 84.69 88 TYR A O 1
ATOM 756 N N . LEU A 1 89 ? -0.046 6.995 5.770 1.00 83.94 89 LEU A N 1
ATOM 757 C CA . LEU A 1 89 ? 0.422 5.694 5.285 1.00 83.94 89 LEU A CA 1
ATOM 758 C C . LEU A 1 89 ? -0.430 5.164 4.116 1.00 83.94 89 LEU A C 1
ATOM 760 O O . LEU A 1 89 ? 0.098 4.591 3.165 1.00 83.94 89 LEU A O 1
ATOM 764 N N . ALA A 1 90 ? -1.750 5.377 4.156 1.00 87.25 90 ALA A N 1
ATOM 765 C CA . ALA A 1 90 ? -2.639 5.004 3.058 1.00 87.25 90 ALA A CA 1
ATOM 766 C C . ALA A 1 90 ? -2.414 5.864 1.803 1.00 87.25 90 ALA A C 1
ATOM 768 O O . ALA A 1 90 ? -2.452 5.336 0.691 1.00 87.25 90 ALA A O 1
ATOM 769 N N . LEU A 1 91 ? -2.167 7.163 1.975 1.00 87.50 91 LEU A N 1
ATOM 770 C CA . LEU A 1 91 ? -1.894 8.085 0.876 1.00 87.50 91 LEU A CA 1
ATOM 771 C C . LEU A 1 91 ? -0.550 7.781 0.201 1.00 87.50 91 LEU A C 1
ATOM 773 O O . LEU A 1 91 ? -0.499 7.673 -1.023 1.00 87.50 91 LEU A O 1
ATOM 777 N N . LEU A 1 92 ? 0.508 7.572 0.990 1.00 84.62 92 LEU A N 1
ATOM 778 C CA . LEU A 1 92 ? 1.829 7.196 0.484 1.00 84.62 92 LEU A CA 1
ATOM 779 C C . LEU A 1 92 ? 1.778 5.888 -0.290 1.00 84.62 92 LEU A C 1
ATOM 781 O O . LEU A 1 92 ? 2.379 5.769 -1.353 1.00 84.62 92 LEU A O 1
ATOM 785 N N . PHE A 1 93 ? 1.025 4.920 0.231 1.00 86.12 93 PHE A N 1
ATOM 786 C CA . PHE A 1 93 ? 0.821 3.664 -0.455 1.00 86.12 93 PHE A CA 1
ATOM 787 C C . PHE A 1 93 ? 0.238 3.908 -1.843 1.00 86.12 93 PHE A C 1
ATOM 789 O O . PHE A 1 93 ? 0.894 3.558 -2.810 1.00 86.12 93 PHE A O 1
ATOM 796 N N . VAL A 1 94 ? -0.911 4.591 -1.951 1.00 88.88 94 VAL A N 1
ATOM 797 C CA . VAL A 1 94 ? -1.549 4.912 -3.243 1.00 88.88 94 VAL A CA 1
ATOM 798 C C . VAL A 1 94 ? -0.592 5.621 -4.204 1.00 88.88 94 VAL A C 1
ATOM 800 O O . VAL A 1 94 ? -0.558 5.263 -5.379 1.00 88.88 94 VAL A O 1
ATOM 803 N N . LEU A 1 95 ? 0.194 6.584 -3.719 1.00 87.62 95 LEU A N 1
ATOM 804 C CA . LEU A 1 95 ? 1.161 7.311 -4.543 1.00 87.62 95 LEU A CA 1
ATOM 805 C C . LEU A 1 95 ? 2.224 6.367 -5.133 1.00 87.62 95 LEU A C 1
ATOM 807 O O . LEU A 1 95 ? 2.460 6.396 -6.340 1.00 87.62 95 LEU A O 1
ATOM 811 N N . PHE A 1 96 ? 2.758 5.453 -4.321 1.00 85.12 96 PHE A N 1
ATOM 812 C CA . PHE A 1 96 ? 3.725 4.452 -4.772 1.00 85.12 96 PHE A CA 1
ATOM 813 C C . PHE A 1 96 ? 3.129 3.410 -5.751 1.00 85.12 96 PHE A C 1
ATOM 815 O O . PHE A 1 96 ? 3.868 2.905 -6.596 1.00 85.12 96 PHE A O 1
ATOM 822 N N . ASP A 1 97 ? 1.813 3.107 -5.727 1.00 85.69 97 ASP A N 1
ATOM 823 C CA . ASP A 1 97 ? 1.192 2.256 -6.788 1.00 85.69 97 ASP A CA 1
ATOM 824 C C . ASP A 1 97 ? 1.311 2.921 -8.134 1.00 85.69 97 ASP A C 1
ATOM 826 O O . ASP A 1 97 ? 1.648 2.302 -9.142 1.00 85.69 97 ASP A O 1
ATOM 830 N N . VAL A 1 98 ? 0.919 4.193 -8.146 1.00 89.06 98 VAL A N 1
ATOM 831 C CA . VAL A 1 98 ? 0.740 4.927 -9.383 1.00 89.06 98 VAL A CA 1
ATOM 832 C C . VAL A 1 98 ? 2.094 5.052 -10.068 1.00 89.06 98 VAL A C 1
ATOM 834 O O . VAL A 1 98 ? 2.195 4.852 -11.276 1.00 89.06 98 VAL A O 1
ATOM 837 N N . GLU A 1 99 ? 3.158 5.270 -9.300 1.00 87.25 99 GLU A N 1
ATOM 838 C CA . GLU A 1 99 ? 4.528 5.303 -9.809 1.00 87.25 99 GLU A CA 1
ATOM 839 C C . GLU A 1 99 ? 5.009 3.933 -10.318 1.00 87.25 99 GLU A C 1
ATOM 841 O O . GLU A 1 99 ? 5.649 3.859 -11.372 1.00 87.25 99 GLU A O 1
ATOM 846 N N . LEU A 1 100 ? 4.644 2.829 -9.655 1.00 85.06 100 LEU A N 1
ATOM 847 C CA . LEU A 1 100 ? 4.936 1.479 -10.153 1.00 85.06 100 LEU A CA 1
ATOM 848 C C . LEU A 1 100 ? 4.205 1.159 -11.463 1.00 85.06 100 LEU A C 1
ATOM 850 O O . LEU A 1 100 ? 4.779 0.516 -12.348 1.00 85.06 100 LEU A O 1
ATOM 854 N N . MET A 1 101 ? 2.971 1.640 -11.631 1.00 85.94 101 MET A N 1
ATOM 855 C CA . MET A 1 101 ? 2.232 1.508 -12.888 1.00 85.94 101 MET A CA 1
ATOM 856 C C . MET A 1 101 ? 2.967 2.199 -14.047 1.00 85.94 101 MET A C 1
ATOM 858 O O . MET A 1 101 ? 2.987 1.663 -15.157 1.00 85.94 101 MET A O 1
ATOM 862 N N . PHE A 1 102 ? 3.618 3.341 -13.800 1.00 83.06 102 PHE A N 1
ATOM 863 C CA . PHE A 1 102 ? 4.444 4.027 -14.801 1.00 83.06 102 PHE A CA 1
ATOM 864 C C . PHE A 1 102 ? 5.790 3.340 -15.065 1.00 83.06 102 PHE A C 1
ATOM 866 O O . PHE A 1 102 ? 6.286 3.383 -16.193 1.00 83.06 102 PHE A O 1
ATOM 873 N N . LEU A 1 103 ? 6.374 2.668 -14.070 1.00 84.75 103 LEU A N 1
ATOM 874 C CA . LEU A 1 103 ? 7.598 1.883 -14.256 1.00 84.75 103 LEU A CA 1
ATOM 875 C C . LEU A 1 103 ? 7.379 0.611 -15.080 1.00 84.75 103 LEU A C 1
ATOM 877 O O . LEU A 1 103 ? 8.291 0.173 -15.781 1.00 84.75 103 LEU A O 1
ATOM 881 N N . PHE A 1 104 ? 6.184 0.021 -15.044 1.00 83.12 104 PHE A N 1
ATOM 882 C CA . PHE A 1 104 ? 5.919 -1.256 -15.707 1.00 83.12 104 PHE A CA 1
ATOM 883 C C . PHE A 1 104 ? 6.179 -1.239 -17.232 1.00 83.12 104 PHE A C 1
ATOM 885 O O . PHE A 1 104 ? 6.916 -2.105 -17.709 1.00 83.12 104 PHE A O 1
ATOM 892 N N . PRO A 1 105 ? 5.690 -0.257 -18.020 1.00 80.38 105 PRO A N 1
ATOM 893 C CA . PRO A 1 105 ? 6.023 -0.143 -19.443 1.00 80.38 105 PRO A CA 1
ATOM 894 C C . PRO A 1 105 ? 7.517 0.060 -19.734 1.00 80.38 105 PRO A C 1
ATOM 896 O O . PRO A 1 105 ? 7.996 -0.350 -20.792 1.00 80.38 105 PRO A O 1
ATOM 899 N N . LEU A 1 106 ? 8.266 0.685 -18.816 1.00 82.25 106 LEU A N 1
ATOM 900 C CA . LEU A 1 106 ? 9.698 0.946 -18.995 1.00 82.25 106 LEU A CA 1
ATOM 901 C C . LEU A 1 106 ? 10.524 -0.343 -18.944 1.00 82.25 106 LEU A C 1
ATOM 903 O O . LEU A 1 106 ? 11.492 -0.457 -19.694 1.00 82.25 106 LEU A O 1
ATOM 907 N N . VAL A 1 107 ? 10.100 -1.342 -18.160 1.00 80.81 107 VAL A N 1
ATOM 908 C CA . VAL A 1 107 ? 10.773 -2.653 -18.077 1.00 80.81 107 VAL A CA 1
ATOM 909 C C . VAL A 1 107 ? 10.833 -3.344 -19.443 1.00 80.81 107 VAL A C 1
ATOM 911 O O . VAL A 1 107 ? 11.845 -3.951 -19.790 1.00 80.81 107 VAL A O 1
ATOM 914 N N . PHE A 1 108 ? 9.784 -3.209 -20.259 1.00 79.50 108 PHE A N 1
ATOM 915 C CA . PHE A 1 108 ? 9.741 -3.803 -21.599 1.00 79.50 108 PHE A CA 1
ATOM 916 C C . PHE A 1 108 ? 10.611 -3.057 -22.622 1.00 79.50 108 PHE A C 1
ATOM 918 O O . PHE A 1 108 ? 11.023 -3.650 -23.615 1.00 79.50 108 PHE A O 1
ATOM 925 N N . ASN A 1 109 ? 10.936 -1.786 -22.369 1.00 79.06 109 ASN A N 1
ATOM 926 C CA . ASN A 1 109 ? 11.757 -0.944 -23.246 1.00 79.06 109 ASN A CA 1
ATOM 927 C C . ASN A 1 109 ? 13.232 -0.843 -22.805 1.00 79.06 109 ASN A C 1
ATOM 929 O O . ASN A 1 109 ? 13.996 -0.066 -23.383 1.00 79.06 109 ASN A O 1
ATOM 933 N N . CYS A 1 110 ? 13.671 -1.651 -21.831 1.00 69.88 110 CYS A N 1
ATOM 934 C CA . CYS A 1 110 ? 15.050 -1.662 -21.321 1.00 69.88 110 CYS A CA 1
ATOM 935 C C . CYS A 1 110 ? 16.125 -2.019 -22.367 1.00 69.88 110 CYS A C 1
ATOM 937 O O . CYS A 1 110 ? 17.308 -1.812 -22.112 1.00 69.88 110 CYS A O 1
ATOM 939 N N . GLY A 1 111 ? 15.745 -2.540 -23.539 1.00 77.44 111 GLY A N 1
ATOM 940 C CA . GLY A 1 111 ? 16.684 -2.837 -24.628 1.00 77.44 111 GLY A CA 1
ATOM 941 C C . GLY A 1 111 ? 17.278 -1.596 -25.308 1.00 77.44 111 GLY A C 1
ATOM 942 O O . GLY A 1 111 ? 18.294 -1.698 -25.990 1.00 77.44 111 GLY A O 1
ATOM 943 N N . CYS A 1 112 ? 16.675 -0.418 -25.126 1.00 86.06 112 CYS A N 1
ATOM 944 C CA . CYS A 1 112 ? 17.159 0.834 -25.701 1.00 86.06 112 CYS A CA 1
ATOM 945 C C . CYS A 1 112 ? 17.887 1.685 -24.651 1.00 86.06 112 CYS A C 1
ATOM 947 O O . CYS A 1 112 ? 17.424 1.811 -23.519 1.00 86.06 112 CYS A O 1
ATOM 949 N N . ILE A 1 113 ? 18.964 2.372 -25.058 1.00 87.38 113 ILE A N 1
ATOM 950 C CA . ILE A 1 113 ? 19.714 3.324 -24.211 1.00 87.38 113 ILE A CA 1
ATOM 951 C C . ILE A 1 113 ? 18.786 4.359 -23.559 1.00 87.38 113 ILE A C 1
ATOM 953 O O . ILE A 1 113 ? 18.895 4.626 -22.365 1.00 87.38 113 ILE A O 1
ATOM 957 N N . VAL A 1 114 ? 17.824 4.890 -24.318 1.00 86.88 114 VAL A N 1
ATOM 958 C CA . VAL A 1 114 ? 16.837 5.853 -23.806 1.00 86.88 114 VAL A CA 1
ATOM 959 C C . VAL A 1 114 ? 15.968 5.227 -22.711 1.00 86.88 114 VAL A C 1
ATOM 961 O O . VAL A 1 114 ? 15.764 5.851 -21.674 1.00 86.88 114 VAL A O 1
ATOM 964 N N . GLY A 1 115 ? 15.502 3.986 -22.891 1.00 86.31 115 GLY A N 1
ATOM 965 C CA . GLY A 1 115 ? 14.692 3.283 -21.892 1.00 86.31 115 GLY A CA 1
ATOM 966 C C . GLY A 1 115 ? 15.468 3.015 -20.602 1.00 86.31 115 GLY A C 1
ATOM 967 O O . GLY A 1 115 ? 14.937 3.240 -19.517 1.00 86.31 115 GLY A O 1
ATOM 968 N N . PHE A 1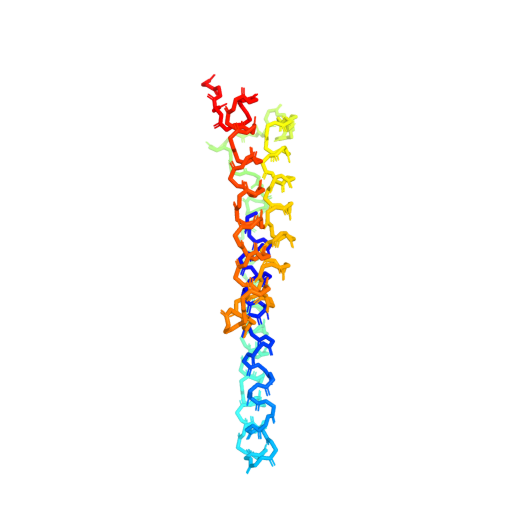 116 ? 16.748 2.647 -20.715 1.00 86.00 116 PHE A N 1
ATOM 969 C CA . PHE A 1 116 ? 17.631 2.446 -19.565 1.00 86.00 116 PHE A CA 1
ATOM 970 C C . PHE A 1 116 ? 17.825 3.729 -18.743 1.00 86.00 116 PHE A C 1
ATOM 972 O O . PHE A 1 116 ? 17.614 3.719 -17.531 1.00 86.00 116 PHE A O 1
ATOM 979 N N . PHE A 1 117 ? 18.163 4.852 -19.390 1.00 89.12 117 PHE A N 1
ATOM 980 C CA . PHE A 1 117 ? 18.306 6.135 -18.691 1.00 89.12 117 PHE A CA 1
ATOM 981 C C . PHE A 1 117 ? 16.988 6.595 -18.065 1.00 89.12 117 PHE A C 1
ATOM 983 O O . PHE A 1 117 ? 16.979 7.066 -16.931 1.00 89.12 117 PHE A O 1
ATOM 990 N N . THR A 1 118 ? 15.870 6.424 -18.772 1.00 88.62 118 THR A N 1
ATOM 991 C CA . THR A 1 118 ? 14.549 6.818 -18.263 1.00 88.62 118 THR A CA 1
ATOM 992 C C . THR A 1 118 ? 14.144 5.981 -17.045 1.00 88.62 118 THR A C 1
ATOM 994 O O . THR A 1 118 ? 13.680 6.533 -16.051 1.00 88.62 118 THR A O 1
ATOM 997 N N . GLY A 1 119 ? 14.387 4.665 -17.075 1.00 88.38 119 GLY A N 1
ATOM 998 C CA . GLY A 1 119 ? 14.174 3.777 -15.930 1.00 88.38 119 GLY A CA 1
ATOM 999 C C . GLY A 1 119 ? 15.074 4.120 -14.741 1.00 88.38 119 GLY A C 1
ATOM 1000 O O . GLY A 1 119 ? 14.605 4.149 -13.606 1.00 88.38 119 GLY A O 1
ATOM 1001 N N . PHE A 1 120 ? 16.343 4.456 -14.992 1.00 88.94 120 PHE A N 1
ATOM 1002 C CA . PHE A 1 120 ? 17.267 4.893 -13.945 1.00 88.94 120 PHE A CA 1
ATOM 1003 C C . PHE A 1 120 ? 16.775 6.162 -13.234 1.00 88.94 120 PHE A C 1
ATOM 1005 O O . PHE A 1 120 ? 16.721 6.189 -12.005 1.00 88.94 120 PHE A O 1
ATOM 1012 N N . TRP A 1 121 ? 16.357 7.186 -13.986 1.00 89.25 12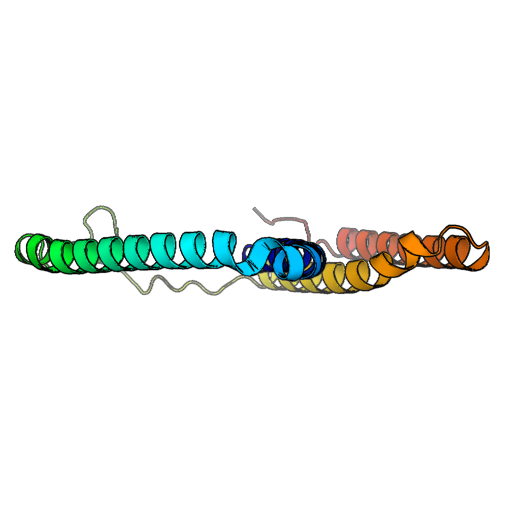1 TRP A N 1
ATOM 1013 C CA . TRP A 1 121 ? 15.808 8.419 -13.412 1.00 89.25 121 TRP A CA 1
ATOM 1014 C C . TRP A 1 121 ? 14.512 8.185 -12.631 1.00 89.25 121 TRP A C 1
ATOM 1016 O O . TRP A 1 121 ? 14.337 8.763 -11.560 1.00 89.25 121 TRP A O 1
ATOM 1026 N N . ALA A 1 122 ? 13.633 7.307 -13.120 1.00 88.06 122 ALA A N 1
ATOM 1027 C CA . ALA A 1 122 ? 12.403 6.946 -12.420 1.00 88.06 122 ALA A CA 1
ATOM 1028 C C . ALA A 1 122 ? 12.685 6.225 -11.086 1.00 88.06 122 ALA A C 1
ATOM 1030 O O . ALA A 1 122 ? 12.111 6.579 -10.057 1.00 88.06 122 ALA A O 1
ATOM 1031 N N . CYS A 1 123 ? 13.630 5.278 -11.063 1.00 88.44 123 CYS A N 1
ATOM 1032 C CA . CYS A 1 123 ? 14.063 4.623 -9.825 1.00 88.44 123 CYS A CA 1
ATOM 1033 C C . CYS A 1 123 ? 14.753 5.595 -8.855 1.00 88.44 123 CYS A C 1
ATOM 1035 O O . CYS A 1 123 ? 14.555 5.504 -7.645 1.00 88.44 123 CYS A O 1
ATOM 1037 N N . PHE A 1 124 ? 15.548 6.537 -9.370 1.00 91.25 124 PHE A N 1
ATOM 1038 C CA . PHE A 1 124 ? 16.184 7.568 -8.552 1.00 91.25 124 PHE A CA 1
ATOM 1039 C C . PHE A 1 124 ? 15.146 8.476 -7.880 1.00 91.25 124 PHE A C 1
ATOM 1041 O O . PHE A 1 124 ? 15.250 8.745 -6.685 1.00 91.25 124 PHE A O 1
ATOM 1048 N N . PHE A 1 125 ? 14.116 8.896 -8.618 1.00 89.81 125 PHE A N 1
ATOM 1049 C CA . PHE A 1 125 ? 13.027 9.707 -8.077 1.00 89.81 125 PHE A CA 1
ATOM 1050 C C . PHE A 1 125 ? 12.281 8.989 -6.942 1.00 89.81 125 PHE A C 1
ATOM 1052 O O . PHE A 1 125 ? 12.100 9.568 -5.870 1.00 89.81 125 PHE A O 1
ATOM 1059 N N . LEU A 1 126 ? 11.953 7.704 -7.129 1.00 88.44 126 LEU A N 1
ATOM 1060 C CA . LEU A 1 126 ? 11.359 6.865 -6.081 1.00 88.44 126 LEU A CA 1
ATOM 1061 C C . LEU A 1 126 ? 12.214 6.805 -4.817 1.00 88.44 126 LEU A C 1
ATOM 1063 O O . LEU A 1 126 ? 11.707 6.910 -3.700 1.00 88.44 126 LEU A O 1
ATOM 1067 N N . TRP A 1 127 ? 13.524 6.640 -4.990 1.00 89.50 127 TRP A N 1
ATOM 1068 C CA . TRP A 1 127 ? 14.454 6.554 -3.873 1.00 89.50 127 TRP A CA 1
ATOM 1069 C C . TRP A 1 127 ? 14.511 7.862 -3.074 1.00 89.50 127 TRP A C 1
ATOM 1071 O O . TRP A 1 127 ? 14.479 7.840 -1.844 1.00 89.50 127 TRP A O 1
ATOM 1081 N N . VAL A 1 128 ? 14.515 9.008 -3.762 1.00 91.69 128 VAL A N 1
ATOM 1082 C CA . VAL A 1 128 ? 14.471 10.332 -3.123 1.00 91.69 128 VAL A CA 1
ATOM 1083 C C . VAL A 1 128 ? 13.160 10.544 -2.364 1.00 91.69 128 VAL A C 1
ATOM 1085 O O . VAL A 1 128 ? 13.201 10.994 -1.219 1.00 91.69 128 VAL A O 1
ATOM 1088 N N . MET A 1 129 ? 12.010 10.191 -2.951 1.00 86.88 129 MET A N 1
ATOM 1089 C CA . MET A 1 129 ? 10.715 10.301 -2.263 1.00 86.88 129 MET A CA 1
ATOM 1090 C C . MET A 1 129 ? 10.663 9.439 -0.998 1.00 86.88 129 MET A C 1
ATOM 1092 O O . MET A 1 129 ? 10.202 9.905 0.043 1.00 86.88 129 MET A O 1
ATOM 1096 N N . PHE A 1 130 ? 11.195 8.215 -1.052 1.00 85.62 130 PHE A N 1
ATOM 1097 C CA . PHE A 1 130 ? 11.249 7.330 0.111 1.00 85.62 130 PHE A CA 1
ATOM 1098 C C . PHE A 1 130 ? 12.089 7.918 1.253 1.00 85.62 130 PHE A C 1
ATOM 1100 O O . PHE A 1 130 ? 11.683 7.885 2.413 1.00 85.62 130 PHE A O 1
ATOM 1107 N N . ILE A 1 131 ? 13.244 8.502 0.928 1.00 89.75 131 ILE A N 1
ATOM 1108 C CA . ILE A 1 131 ? 14.108 9.159 1.915 1.00 89.75 131 ILE A CA 1
ATOM 1109 C C . ILE A 1 131 ? 13.430 10.389 2.518 1.00 89.75 131 ILE A C 1
ATOM 1111 O O . ILE A 1 131 ? 13.509 10.596 3.728 1.00 89.75 131 ILE A O 1
ATOM 1115 N N . ALA A 1 132 ? 12.759 11.200 1.697 1.00 88.31 132 ALA A N 1
ATOM 1116 C CA . ALA A 1 132 ? 12.044 12.379 2.172 1.00 88.31 132 ALA A CA 1
ATOM 1117 C C . ALA A 1 132 ? 10.981 12.005 3.218 1.00 88.31 132 ALA A C 1
ATOM 1119 O O . ALA A 1 132 ? 10.901 12.649 4.265 1.00 88.31 132 ALA A O 1
ATOM 1120 N N . GLU A 1 133 ? 10.235 10.922 2.984 1.00 84.69 133 GLU A N 1
ATOM 1121 C CA . GLU A 1 133 ? 9.268 10.424 3.963 1.00 84.69 133 GLU A CA 1
ATOM 1122 C C . GLU A 1 133 ? 9.939 9.829 5.209 1.00 84.69 133 GLU A C 1
ATOM 1124 O O . GLU A 1 133 ? 9.458 9.969 6.333 1.00 84.69 133 GLU A O 1
ATOM 1129 N N . TRP A 1 134 ? 11.085 9.172 5.043 1.00 84.06 134 TRP A N 1
ATOM 1130 C CA . TRP A 1 134 ? 11.827 8.659 6.189 1.00 84.06 134 TRP A CA 1
ATOM 1131 C C . TRP A 1 134 ? 12.225 9.790 7.148 1.00 84.06 134 TRP A C 1
ATOM 1133 O O . TRP A 1 134 ? 12.086 9.655 8.364 1.00 84.06 134 TRP A O 1
ATOM 1143 N N . TYR A 1 135 ? 12.667 10.931 6.608 1.00 87.06 135 TYR A N 1
ATOM 1144 C CA . TYR A 1 135 ? 12.999 12.115 7.404 1.00 87.06 135 TYR A CA 1
ATOM 1145 C C . TYR A 1 135 ? 11.773 12.840 7.972 1.00 87.06 135 TYR A C 1
ATOM 1147 O O . TYR A 1 135 ? 11.885 13.437 9.042 1.00 87.06 135 TYR A O 1
ATOM 1155 N N . SER A 1 136 ? 10.610 12.786 7.310 1.00 81.94 136 SER A N 1
ATOM 1156 C CA . SER A 1 136 ? 9.368 13.384 7.828 1.00 81.94 136 SER A CA 1
ATOM 1157 C C . SER A 1 136 ? 8.827 12.649 9.064 1.00 81.94 136 SER A C 1
ATOM 1159 O O . SER A 1 136 ? 7.958 13.169 9.765 1.00 81.94 136 SER A O 1
ATOM 1161 N N . GLY A 1 137 ? 9.349 11.452 9.361 1.00 76.38 137 GLY A N 1
ATOM 1162 C CA . GLY A 1 137 ? 8.936 10.651 10.509 1.00 76.38 137 GLY A CA 1
ATOM 1163 C C . GLY A 1 137 ? 7.556 10.014 10.338 1.00 76.38 137 GLY A C 1
ATOM 1164 O O . GLY A 1 137 ? 7.013 9.490 11.311 1.00 76.38 137 GLY A O 1
ATOM 1165 N N . GLY A 1 138 ? 6.995 10.007 9.120 1.00 70.19 138 GLY A N 1
ATOM 1166 C CA . GLY A 1 138 ? 5.686 9.414 8.820 1.00 70.19 138 GLY A CA 1
ATOM 1167 C C . GLY A 1 138 ? 5.597 7.909 9.110 1.00 70.19 138 GLY A C 1
ATOM 1168 O O . GLY A 1 138 ? 4.507 7.378 9.318 1.00 70.19 138 GLY A O 1
ATOM 1169 N N . ILE A 1 139 ? 6.748 7.230 9.183 1.00 70.56 139 ILE A N 1
ATOM 1170 C CA . ILE A 1 139 ? 6.875 5.777 9.386 1.00 70.56 139 ILE A CA 1
ATOM 1171 C C . ILE A 1 139 ? 7.163 5.423 10.860 1.00 70.56 139 ILE A C 1
ATOM 1173 O O . ILE A 1 139 ? 7.030 4.266 11.262 1.00 70.56 139 ILE A O 1
ATOM 1177 N N . VAL A 1 140 ? 7.535 6.402 11.694 1.00 73.12 140 VAL A N 1
ATOM 1178 C CA . VAL A 1 140 ? 7.831 6.162 13.112 1.00 73.12 140 VAL A CA 1
ATOM 1179 C C . VAL A 1 140 ? 6.526 6.133 13.908 1.00 73.12 140 VAL A C 1
ATOM 1181 O O . VAL A 1 140 ? 5.813 7.133 14.075 1.00 73.12 140 VAL A O 1
ATOM 1184 N N . TRP A 1 141 ? 6.210 4.946 14.411 1.00 73.12 141 TRP A N 1
ATOM 1185 C CA . TRP A 1 141 ? 5.115 4.740 15.346 1.00 73.12 141 TRP A CA 1
ATOM 1186 C C . TRP A 1 141 ? 5.459 5.452 16.658 1.00 73.12 141 TRP A C 1
ATOM 1188 O O . TRP A 1 141 ? 6.592 5.381 17.125 1.00 73.12 141 TRP A O 1
ATOM 1198 N N . ALA A 1 142 ? 4.500 6.207 17.199 1.00 63.62 142 ALA A N 1
ATOM 1199 C CA . ALA A 1 142 ? 4.610 6.660 18.581 1.00 63.62 142 ALA A CA 1
ATOM 1200 C C . ALA A 1 142 ? 4.006 5.546 19.431 1.00 63.62 142 ALA A C 1
ATOM 1202 O O . ALA A 1 142 ? 2.900 5.105 19.100 1.00 63.62 142 ALA A O 1
ATOM 1203 N N . ASP A 1 143 ? 4.752 5.099 20.436 1.00 56.09 143 ASP A N 1
ATOM 1204 C CA . ASP A 1 143 ? 4.226 4.259 21.512 1.00 56.09 143 ASP A CA 1
ATOM 1205 C C . ASP A 1 143 ? 3.078 4.968 22.254 1.00 56.09 143 ASP A C 1
ATOM 1207 O O . ASP A 1 143 ? 3.119 6.221 22.366 1.00 56.09 143 ASP A O 1
#

Organism: Rhabdopleura compacta (NCBI:txid638968)

Sequence (143 aa):
MFIWFFMFIWFFKVLKLLVFSVGFYLLGGFWFKVFFVLGVFSFLFFGVSWFLKKFISVGFGSDLSSPYECGFEPFSSSRVPFSLKFFYLALLFVLFDVELMFLFPLVFNCGCIVGFFTGFWACFFLWVMFIAEWYSGGIVWAD

Radius of gyration: 25.26 Å; chains: 1; bounding box: 54×41×60 Å

InterPro domains:
  IPR000440 NADH:ubiquinone/plastoquinone oxidoreductase, chain 3 [PF00507] (64-141)
  IPR000440 NADH:ubiquinone/plastoquinone oxidoreductase, chain 3 [PTHR11058] (34-141)
  IPR038430 NADH:ubiquinone oxidoreductase, subunit 3 superfamily [G3DSA:1.20.58.1610] (25-142)

Foldseek 3Di:
DVVVVVVVVVVVVVVVCVVVVVVCVVVVPVVVVVVVVVVVVVVVVVVVVVVVCVVVDVPDPCVVVADPDVPDHDPDDPDDDDDCLVVVVVVVVVVVVVLVVVLPVLVVVCVDPVSVVVNVVSVVVVVVVVVVVVVVCSVPDDD

pLDDT: mean 77.63, std 11.67, range [38.25, 95.06]

Secondary structure (DSSP, 8-state):
-HHHHHHHHHHHHHHHHHHHHHHHTTSHHHHHHHHHHHHHHHHHHHHHHHHHHHHHTTTS-GGGTS---TTS---S-S-PPPPHHHHHHHHHHHHHHHHHHHHHHHHHTTTSHHHHHHHHHHHHHHHHHHHHHHHHTTT----